Protein AF-A0AAJ3AXS8-F1 (afdb_monomer)

Foldseek 3Di:
DVVVVVVLVVLCVLLVNPPVVSVVLVVLCVLLVQQLVCLVVLQWHDNDPDTDHSPPDNVVSVVVNVVSVVVNVCCVVVSD

Solvent-accessible surface area (backbone atoms only — not comparable to full-atom values): 4477 Å² total; per-residue (Å²): 109,70,67,58,53,51,51,51,52,54,48,34,56,72,44,80,63,35,65,68,60,35,50,52,50,53,51,51,51,50,50,38,48,51,22,42,52,22,49,77,69,58,42,61,28,53,76,67,104,52,59,50,56,63,87,47,60,67,67,60,52,48,51,54,32,49,51,36,51,50,50,49,49,51,52,66,72,66,69,122

Radius of gyration: 14.69 Å; Cα contacts (8 Å, |Δi|>4): 53; chains: 1; bounding box: 35×27×38 Å

Mean predicted aligned error: 9.91 Å

Sequence (80 aa):
MALLLAALLNGFLRFDGSWKRFLTMALVQLWFGQAVYNYARGARVAIAPGGMSKDADPEWRAALAGFSLFLYGVVFFLSF

Secondary structure (DSSP, 8-state):
-HHHHHHHHHHHHHTTT-HHHHHHHHHHHHHHHHHHHHHHTT--EE-SS-EE-TTS-HHHHHHHHHHHHHHHHHHHHHT-

pLDDT: mean 70.16, std 5.81, range [51.25, 81.19]

Structure (mmCIF, N/CA/C/O backbone):
data_AF-A0AAJ3AXS8-F1
#
_entry.id   AF-A0AAJ3AXS8-F1
#
loop_
_atom_site.group_PDB
_atom_site.id
_atom_site.type_symbol
_atom_site.label_atom_id
_atom_site.label_alt_id
_atom_site.label_comp_id
_atom_site.label_asym_id
_atom_site.label_entity_id
_atom_site.label_seq_id
_atom_site.pdbx_PDB_ins_code
_atom_site.Cartn_x
_atom_site.Cartn_y
_atom_site.Cartn_z
_atom_site.occupancy
_atom_site.B_iso_or_equiv
_atom_site.auth_seq_id
_atom_site.auth_comp_id
_atom_site.auth_asym_id
_atom_site.auth_atom_id
_atom_site.pdbx_PDB_model_num
ATOM 1 N N . MET A 1 1 ? -20.754 -12.675 -4.334 1.00 59.75 1 MET A N 1
ATOM 2 C CA . MET A 1 1 ? -21.109 -11.605 -3.368 1.00 59.75 1 MET A CA 1
ATOM 3 C C . MET A 1 1 ? -20.963 -12.053 -1.918 1.00 59.75 1 MET A C 1
ATOM 5 O O . MET A 1 1 ? -20.306 -11.344 -1.171 1.00 59.75 1 MET A O 1
ATOM 9 N N . ALA A 1 2 ? -21.478 -13.226 -1.523 1.00 77.88 2 ALA A N 1
ATOM 10 C CA . ALA A 1 2 ? -21.347 -13.733 -0.147 1.00 77.88 2 ALA A CA 1
ATOM 11 C C . ALA A 1 2 ? -19.890 -13.821 0.359 1.00 77.88 2 ALA A C 1
ATOM 13 O O . ALA A 1 2 ? -19.605 -13.388 1.468 1.00 77.88 2 ALA A O 1
ATOM 14 N N . LEU A 1 3 ? -18.952 -14.287 -0.477 1.00 81.19 3 LEU A N 1
ATOM 15 C CA . LEU A 1 3 ? -17.523 -14.360 -0.124 1.00 81.19 3 LEU A CA 1
ATOM 16 C C . LEU A 1 3 ? -16.881 -12.984 0.100 1.00 81.19 3 LEU A C 1
ATOM 18 O O . LEU A 1 3 ? -16.050 -12.832 0.987 1.00 81.19 3 LEU A O 1
ATOM 22 N N . LEU A 1 4 ? -17.291 -11.975 -0.675 1.00 75.88 4 LEU A N 1
ATOM 23 C CA . LEU A 1 4 ? -16.802 -10.604 -0.518 1.00 75.88 4 LEU A CA 1
ATOM 24 C C . LEU A 1 4 ? -17.297 -10.010 0.806 1.00 75.88 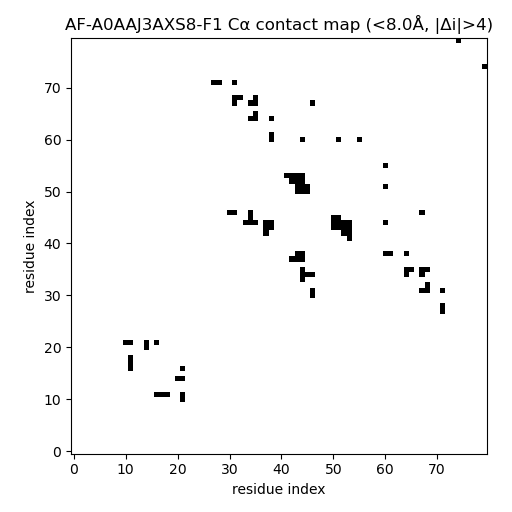4 LEU A C 1
ATOM 26 O O . LEU A 1 4 ? -16.518 -9.432 1.552 1.00 75.88 4 LEU A O 1
ATOM 30 N N . LEU A 1 5 ? -18.579 -10.210 1.122 1.00 76.88 5 LEU A N 1
ATOM 31 C CA . LEU A 1 5 ? -19.167 -9.802 2.400 1.00 76.88 5 LEU A CA 1
ATOM 32 C C . LEU A 1 5 ? -18.487 -10.494 3.586 1.00 76.88 5 LEU A C 1
ATOM 34 O O . LEU A 1 5 ? -18.130 -9.824 4.550 1.00 76.88 5 LEU A O 1
ATOM 38 N N . ALA A 1 6 ? -18.249 -11.805 3.495 1.00 77.75 6 ALA A N 1
ATOM 39 C CA . ALA A 1 6 ? -17.543 -12.560 4.527 1.00 77.75 6 ALA A CA 1
ATOM 40 C C . ALA A 1 6 ? -16.100 -12.062 4.721 1.00 77.75 6 ALA A C 1
ATOM 42 O O . ALA A 1 6 ? -15.650 -11.907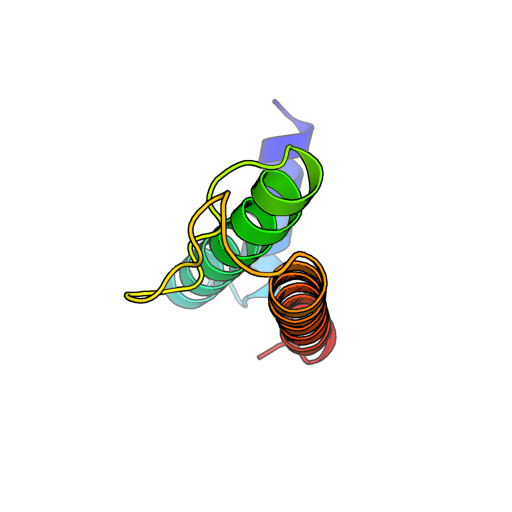 5.854 1.00 77.75 6 ALA A O 1
ATOM 43 N N . ALA A 1 7 ? -15.392 -11.749 3.631 1.00 71.94 7 ALA A N 1
ATOM 44 C CA . ALA A 1 7 ? -14.044 -11.188 3.688 1.00 71.94 7 ALA A CA 1
ATOM 45 C C . ALA A 1 7 ? -14.017 -9.787 4.323 1.00 71.94 7 ALA A C 1
ATOM 47 O O . ALA A 1 7 ? -13.137 -9.506 5.135 1.00 71.94 7 ALA A O 1
ATOM 48 N N . LEU A 1 8 ? -14.996 -8.929 4.010 1.00 73.88 8 LEU A N 1
ATOM 49 C CA . LEU A 1 8 ? -15.125 -7.594 4.603 1.00 73.88 8 LEU A CA 1
ATOM 50 C C . LEU A 1 8 ? -15.441 -7.663 6.104 1.00 73.88 8 LEU A C 1
ATOM 52 O O . LEU A 1 8 ? -14.805 -6.965 6.887 1.00 73.88 8 LEU A O 1
ATOM 56 N N . LEU A 1 9 ? -16.373 -8.529 6.514 1.00 76.38 9 LEU A N 1
ATOM 57 C CA . LEU A 1 9 ? -16.725 -8.747 7.923 1.00 76.38 9 LEU A CA 1
ATOM 58 C C . LEU A 1 9 ? -15.550 -9.313 8.726 1.00 76.38 9 LEU A C 1
ATOM 60 O O . LEU A 1 9 ? -15.245 -8.807 9.802 1.00 76.38 9 LEU A O 1
ATOM 64 N N . ASN A 1 10 ? -14.851 -10.316 8.190 1.00 77.12 10 ASN A N 1
ATOM 65 C CA . ASN A 1 10 ? -13.668 -10.886 8.833 1.00 77.12 10 ASN A CA 1
ATOM 66 C C . ASN A 1 10 ? -12.529 -9.857 8.940 1.00 77.12 10 ASN A C 1
ATOM 68 O O . ASN A 1 10 ? -11.875 -9.751 9.974 1.00 77.12 10 ASN A O 1
ATOM 72 N N . GLY A 1 11 ? -12.326 -9.055 7.891 1.00 68.69 11 GLY A N 1
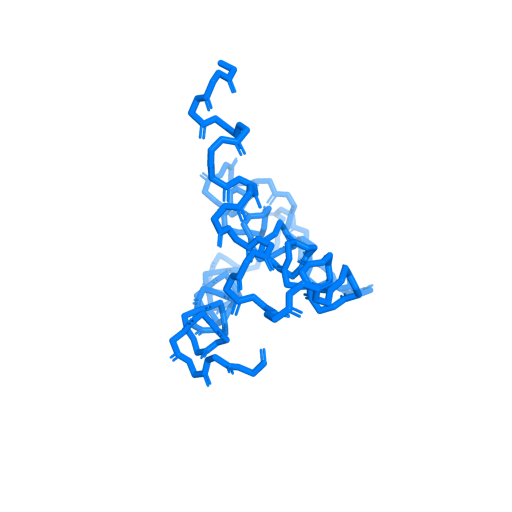ATOM 73 C CA . GLY A 1 11 ? -11.379 -7.945 7.911 1.00 68.69 11 GLY A CA 1
ATOM 74 C C . GLY A 1 11 ? -11.739 -6.905 8.971 1.00 68.69 11 GLY A C 1
ATOM 75 O O . GLY A 1 11 ? -10.881 -6.521 9.754 1.00 68.69 11 GLY A O 1
ATOM 76 N N . PHE A 1 12 ? -13.007 -6.501 9.058 1.00 68.00 12 PHE A N 1
ATOM 77 C CA . PHE A 1 12 ? -13.481 -5.546 10.060 1.00 68.00 12 PHE A CA 1
ATOM 78 C C . PHE A 1 12 ? -13.278 -6.044 11.499 1.00 68.00 12 PHE A C 1
ATOM 80 O O . PHE A 1 12 ? -12.778 -5.301 12.344 1.00 68.00 12 PHE A O 1
ATOM 87 N N . LEU A 1 13 ? -13.602 -7.312 11.763 1.00 71.75 13 LEU A N 1
ATOM 88 C CA . LEU A 1 13 ? -13.391 -7.938 13.071 1.00 71.75 13 LEU A CA 1
ATOM 89 C C . LEU A 1 13 ? -11.904 -8.027 13.439 1.00 71.75 13 LEU A C 1
ATOM 91 O O . LEU A 1 13 ? -11.553 -7.857 14.601 1.00 71.75 13 LEU A O 1
ATOM 95 N N . ARG A 1 14 ? -11.018 -8.221 12.454 1.00 72.12 14 ARG A N 1
ATOM 96 C CA . ARG A 1 14 ? -9.563 -8.276 12.662 1.00 72.12 14 ARG A CA 1
ATOM 97 C C . ARG A 1 14 ? -8.944 -6.935 13.077 1.00 72.12 14 ARG A C 1
ATOM 99 O O . ARG A 1 14 ? -7.853 -6.936 13.633 1.00 72.12 14 ARG A O 1
ATOM 106 N N . PHE A 1 15 ? -9.625 -5.811 12.848 1.00 69.06 15 PHE A N 1
ATOM 107 C CA . PHE A 1 15 ? -9.187 -4.478 13.288 1.00 69.06 15 PHE A CA 1
ATOM 108 C C . PHE A 1 15 ? -9.934 -3.985 14.539 1.00 69.06 15 PHE A C 1
ATOM 110 O O . PHE A 1 15 ? -10.153 -2.779 14.677 1.00 69.06 15 PHE A O 1
ATOM 117 N N . ASP A 1 16 ? -10.362 -4.891 15.427 1.00 71.88 16 ASP A N 1
ATOM 118 C CA . ASP A 1 16 ? -11.135 -4.576 16.646 1.00 71.88 16 ASP A CA 1
ATOM 119 C C . ASP A 1 16 ? -12.416 -3.766 16.372 1.00 71.88 16 ASP A C 1
ATOM 121 O O . ASP A 1 16 ? -12.866 -2.956 17.182 1.00 71.88 16 ASP A O 1
ATOM 125 N N . GLY A 1 17 ? -13.005 -3.922 15.183 1.00 66.38 17 GLY A N 1
ATOM 126 C CA . GLY A 1 17 ? -14.163 -3.131 14.773 1.00 66.38 17 GLY A CA 1
ATOM 127 C C . GLY A 1 17 ? -13.861 -1.642 14.539 1.00 66.38 17 GLY A C 1
ATOM 128 O O . GLY A 1 17 ? -14.773 -0.819 14.423 1.00 66.38 17 GLY A O 1
ATOM 129 N N . SER A 1 18 ? -12.587 -1.252 14.433 1.00 76.12 18 SER A N 1
ATOM 130 C CA . SER A 1 18 ? -12.198 0.111 14.080 1.00 76.12 18 SER A CA 1
ATOM 131 C C . SER A 1 18 ? -12.396 0.351 12.585 1.00 76.12 18 SER A C 1
ATOM 133 O O . SER A 1 18 ? -11.534 0.049 11.755 1.00 76.12 18 SER A O 1
ATOM 135 N N . TRP A 1 19 ? -13.527 0.968 12.237 1.00 72.94 19 TRP A N 1
ATOM 136 C CA . TRP A 1 19 ? -13.864 1.319 10.852 1.00 72.94 19 TRP A CA 1
ATOM 137 C C . TRP A 1 19 ? -12.781 2.186 10.189 1.00 72.94 19 TRP A C 1
ATOM 139 O O . TRP A 1 19 ? -12.476 2.020 9.011 1.00 72.94 19 TRP A O 1
ATOM 149 N N . LYS A 1 20 ? -12.138 3.067 10.970 1.00 72.69 20 LYS A N 1
ATOM 150 C CA . LYS A 1 20 ? -11.039 3.924 10.506 1.00 72.69 20 LYS A CA 1
ATOM 151 C C . LYS A 1 20 ? -9.802 3.108 10.125 1.00 72.69 20 LYS A C 1
ATOM 153 O O . LYS A 1 20 ? -9.271 3.315 9.041 1.00 72.69 20 LYS A O 1
ATOM 158 N N . ARG A 1 21 ? -9.343 2.184 10.980 1.00 69.50 21 ARG A N 1
ATOM 159 C CA . ARG A 1 21 ? -8.176 1.333 10.673 1.00 69.50 21 ARG A CA 1
ATOM 160 C C . ARG A 1 21 ? -8.458 0.395 9.506 1.00 69.50 21 ARG A C 1
ATOM 162 O O . ARG A 1 21 ? -7.634 0.302 8.603 1.00 69.50 21 ARG A O 1
ATOM 169 N N . PHE A 1 22 ? -9.642 -0.213 9.485 1.00 73.62 22 PHE A N 1
ATOM 170 C CA . PHE A 1 22 ? -10.071 -1.082 8.394 1.00 73.62 22 PHE A CA 1
ATOM 171 C C . PHE A 1 22 ? -10.076 -0.357 7.041 1.00 73.62 22 PHE A C 1
ATOM 173 O O . PHE A 1 22 ? -9.474 -0.844 6.088 1.00 73.62 22 PHE A O 1
ATOM 180 N N . LEU A 1 23 ? -10.691 0.830 6.958 1.00 76.25 23 LEU A N 1
ATOM 181 C CA . LEU A 1 23 ? -10.710 1.619 5.723 1.00 76.25 23 LEU A CA 1
ATOM 182 C C . LEU A 1 23 ? -9.319 2.099 5.316 1.00 76.25 23 LEU A C 1
ATOM 184 O O . LEU A 1 23 ? -8.983 2.020 4.138 1.00 76.25 23 LEU A O 1
ATOM 188 N N . THR A 1 24 ? -8.501 2.563 6.265 1.00 76.50 24 THR A N 1
ATOM 189 C CA . THR A 1 24 ? -7.119 2.963 5.975 1.00 76.50 24 THR A CA 1
ATOM 190 C C . THR A 1 24 ? -6.339 1.797 5.380 1.00 76.50 24 THR A C 1
ATOM 192 O O . THR A 1 24 ? -5.714 1.963 4.335 1.00 76.50 24 THR A O 1
ATOM 195 N N . MET A 1 25 ? -6.423 0.605 5.975 1.00 72.62 25 MET A N 1
ATOM 196 C CA . MET A 1 25 ? -5.729 -0.562 5.438 1.00 72.62 25 MET A CA 1
ATOM 197 C C . MET A 1 25 ? -6.303 -1.012 4.101 1.00 72.62 25 MET A C 1
ATOM 199 O O . MET A 1 25 ? -5.532 -1.262 3.182 1.00 72.62 25 MET A O 1
ATOM 203 N N . ALA A 1 26 ? -7.624 -1.037 3.926 1.00 76.31 26 ALA A N 1
ATOM 204 C CA . ALA A 1 26 ? -8.236 -1.364 2.640 1.00 76.31 26 ALA A CA 1
ATOM 205 C C . ALA A 1 26 ? -7.793 -0.396 1.525 1.00 76.31 26 ALA A C 1
ATOM 207 O O . ALA A 1 26 ? -7.458 -0.831 0.424 1.00 76.31 26 ALA A O 1
ATOM 208 N N . LEU A 1 27 ? -7.725 0.907 1.813 1.00 77.25 27 LEU A N 1
ATOM 209 C CA . LEU A 1 27 ? -7.246 1.920 0.871 1.00 77.25 27 LEU A CA 1
ATOM 210 C C . LEU A 1 27 ? -5.759 1.756 0.555 1.00 77.25 27 LEU A C 1
ATOM 212 O O . LEU A 1 27 ? -5.381 1.846 -0.609 1.00 77.25 27 LEU A O 1
ATOM 216 N N . VAL A 1 28 ? -4.924 1.468 1.556 1.00 75.06 28 VAL A N 1
ATOM 217 C CA . VAL A 1 28 ? -3.493 1.187 1.365 1.00 75.06 28 VAL A CA 1
ATOM 218 C C . VAL A 1 28 ? -3.295 -0.064 0.505 1.00 75.06 28 VAL A C 1
ATOM 220 O O . VAL A 1 28 ? -2.482 -0.053 -0.417 1.00 75.06 28 VAL A O 1
ATOM 223 N N . GLN A 1 29 ? -4.076 -1.122 0.734 1.00 73.00 29 GLN A N 1
ATOM 224 C CA . GLN A 1 29 ? -4.026 -2.338 -0.079 1.00 73.00 29 GLN A CA 1
ATOM 225 C C . GLN A 1 29 ? -4.464 -2.088 -1.524 1.00 73.00 29 GLN A C 1
ATOM 227 O O . GLN A 1 29 ? -3.796 -2.546 -2.448 1.00 73.00 29 GLN A O 1
ATOM 232 N N . LEU A 1 30 ? -5.546 -1.333 -1.737 1.00 77.75 30 LEU A N 1
ATOM 233 C CA . LEU A 1 30 ? -5.983 -0.936 -3.078 1.00 77.75 30 LEU A CA 1
ATOM 234 C C . LEU A 1 30 ? -4.934 -0.066 -3.774 1.00 77.75 30 LEU A C 1
ATOM 236 O O . LEU A 1 30 ? -4.681 -0.243 -4.965 1.00 77.75 30 LEU A O 1
ATOM 240 N N . TRP A 1 31 ? -4.295 0.835 -3.029 1.00 73.69 31 TRP A N 1
ATOM 241 C CA . TRP A 1 31 ? -3.260 1.730 -3.527 1.00 73.69 31 TRP A CA 1
ATOM 242 C C . TRP A 1 31 ? -1.980 0.986 -3.939 1.00 73.69 31 TRP A C 1
ATOM 244 O O . TRP A 1 31 ? -1.436 1.256 -5.010 1.00 73.69 31 TRP A O 1
ATOM 254 N N . PHE A 1 32 ? -1.541 -0.004 -3.161 1.00 75.12 32 PHE A N 1
ATOM 255 C CA . PHE A 1 32 ? -0.435 -0.877 -3.558 1.00 75.12 32 PHE A CA 1
ATOM 256 C C . PHE A 1 32 ? -0.830 -1.828 -4.695 1.00 75.12 32 PHE A C 1
ATOM 258 O O . PHE A 1 32 ? -0.079 -2.001 -5.657 1.00 75.12 32 PHE A O 1
ATOM 265 N N . GLY A 1 33 ? -2.034 -2.400 -4.634 1.00 72.06 33 GLY A N 1
ATOM 266 C CA . GLY A 1 33 ? -2.550 -3.329 -5.636 1.00 72.06 33 GLY A CA 1
ATOM 267 C C . GLY A 1 33 ? -2.666 -2.701 -7.025 1.00 72.06 33 GLY A C 1
ATOM 268 O O . GLY A 1 33 ? -2.244 -3.313 -8.008 1.00 72.06 33 GLY A O 1
ATOM 269 N N . GLN A 1 34 ? -3.152 -1.456 -7.125 1.00 74.25 34 GLN A N 1
ATOM 270 C CA . GLN A 1 34 ? -3.211 -0.752 -8.412 1.00 74.25 34 GLN A CA 1
ATOM 271 C C . GLN A 1 34 ? -1.821 -0.531 -9.015 1.00 74.25 34 GLN A C 1
ATOM 273 O O . GLN A 1 34 ? -1.679 -0.565 -10.235 1.00 74.25 34 GLN A O 1
ATOM 278 N N . ALA A 1 35 ? -0.793 -0.312 -8.190 1.00 70.75 35 ALA A N 1
ATOM 279 C CA . ALA A 1 35 ? 0.548 -0.020 -8.672 1.00 70.75 35 ALA A CA 1
ATOM 280 C C . ALA A 1 35 ? 1.174 -1.255 -9.324 1.00 70.75 35 ALA A C 1
ATOM 282 O O . ALA A 1 35 ? 1.691 -1.172 -10.439 1.00 70.75 35 ALA A O 1
ATOM 283 N N . VAL A 1 36 ? 1.039 -2.411 -8.670 1.00 70.25 36 VAL A N 1
ATOM 284 C CA . VAL A 1 36 ? 1.495 -3.706 -9.191 1.00 70.25 36 VAL A CA 1
ATOM 285 C C . VAL A 1 36 ? 0.694 -4.106 -10.433 1.00 70.25 36 VAL A C 1
ATOM 287 O O . VAL A 1 36 ? 1.272 -4.522 -11.435 1.00 70.25 36 VAL A O 1
ATOM 290 N N . TYR A 1 37 ? -0.628 -3.920 -10.416 1.00 71.19 37 TYR A N 1
ATOM 291 C CA . TYR A 1 37 ? -1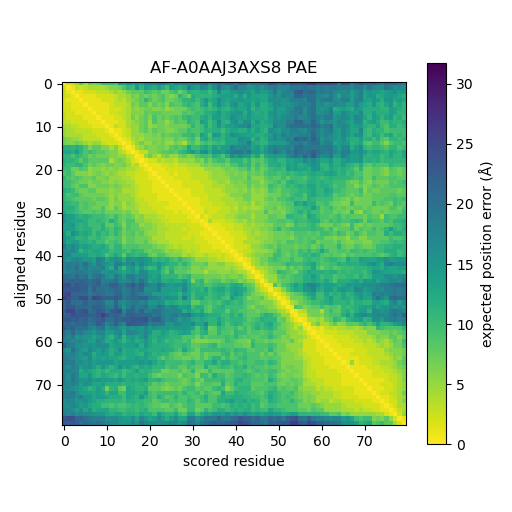.486 -4.237 -11.558 1.00 71.19 37 TYR A CA 1
ATOM 292 C C . TYR A 1 37 ? -1.194 -3.357 -12.783 1.00 71.19 37 TYR A C 1
ATOM 294 O O . TYR A 1 37 ? -1.094 -3.856 -13.906 1.00 71.19 37 TYR A O 1
ATOM 302 N N . ASN A 1 38 ? -1.011 -2.049 -12.583 1.00 71.69 38 ASN A N 1
ATOM 303 C CA . ASN A 1 38 ? -0.663 -1.131 -13.665 1.00 71.69 38 ASN A CA 1
ATOM 304 C C . ASN A 1 38 ? 0.752 -1.382 -14.191 1.00 71.69 38 ASN A C 1
ATOM 306 O O . ASN A 1 38 ? 0.959 -1.287 -15.399 1.00 71.69 38 ASN A O 1
ATOM 310 N N . TYR A 1 39 ? 1.697 -1.770 -13.327 1.00 68.06 39 TYR A N 1
ATOM 311 C CA . TYR A 1 39 ? 3.018 -2.226 -13.755 1.00 68.06 39 TYR A CA 1
ATOM 312 C C . TYR A 1 39 ? 2.912 -3.457 -14.666 1.00 68.06 39 TYR A C 1
ATOM 314 O O . TYR A 1 39 ? 3.414 -3.424 -15.787 1.00 68.06 39 TYR A O 1
ATOM 322 N N . ALA A 1 40 ? 2.178 -4.492 -14.241 1.00 72.56 40 ALA A N 1
ATOM 323 C CA . ALA A 1 40 ? 1.989 -5.720 -15.015 1.00 72.56 40 ALA A CA 1
ATOM 324 C C . ALA A 1 40 ? 1.299 -5.481 -16.371 1.00 72.56 40 ALA A C 1
ATOM 326 O O . ALA A 1 40 ? 1.605 -6.153 -17.352 1.00 72.56 40 ALA A O 1
ATOM 327 N N . ARG A 1 41 ? 0.393 -4.497 -16.455 1.00 73.88 41 ARG A N 1
ATOM 328 C CA . ARG A 1 41 ? -0.249 -4.085 -17.716 1.00 73.88 41 ARG A CA 1
ATOM 329 C C . ARG A 1 41 ? 0.578 -3.116 -18.565 1.00 73.88 41 ARG A C 1
ATOM 331 O O . ARG A 1 41 ? 0.103 -2.686 -19.612 1.00 73.88 41 ARG A O 1
ATOM 338 N N . GLY A 1 42 ? 1.772 -2.719 -18.124 1.00 67.25 42 GLY A N 1
ATOM 339 C CA . GLY A 1 42 ? 2.579 -1.702 -18.801 1.00 67.25 42 GLY A CA 1
ATOM 340 C C . GLY A 1 42 ? 1.980 -0.290 -18.742 1.00 67.25 42 GLY A C 1
ATOM 341 O O . GLY A 1 42 ? 2.511 0.627 -19.367 1.00 67.25 42 GLY A O 1
ATOM 342 N N . ALA A 1 43 ? 0.927 -0.079 -17.952 1.00 67.12 43 ALA A N 1
ATOM 343 C CA . ALA A 1 43 ? 0.257 1.200 -17.769 1.00 67.12 43 ALA A CA 1
ATOM 344 C C . ALA A 1 43 ? 1.012 2.112 -16.782 1.00 67.12 43 ALA A C 1
ATOM 346 O O . ALA A 1 43 ? 1.982 1.717 -16.128 1.00 67.12 43 ALA A O 1
ATOM 347 N N . ARG A 1 44 ? 0.573 3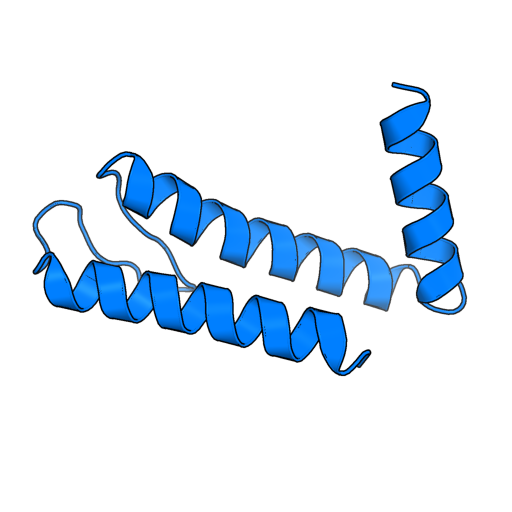.371 -16.684 1.00 65.25 44 ARG A N 1
ATOM 348 C CA . ARG A 1 44 ? 1.153 4.359 -15.766 1.00 65.25 44 ARG A CA 1
ATOM 349 C C . ARG A 1 44 ? 1.001 3.888 -14.319 1.00 65.25 44 ARG A C 1
ATOM 351 O O . ARG A 1 44 ? -0.099 3.558 -13.883 1.00 65.25 44 ARG A O 1
ATOM 358 N N . VAL A 1 45 ? 2.099 3.900 -13.573 1.00 64.75 45 VAL A N 1
ATOM 359 C CA . VAL A 1 45 ? 2.130 3.478 -12.171 1.00 64.75 45 VAL A CA 1
ATOM 360 C C . VAL A 1 45 ? 2.109 4.731 -11.297 1.00 64.75 45 VAL A C 1
ATOM 362 O O . VAL A 1 45 ? 3.033 5.539 -11.354 1.00 64.75 45 VAL A O 1
ATOM 365 N N . ALA A 1 46 ? 1.043 4.920 -10.518 1.00 65.81 46 ALA A N 1
ATOM 366 C CA . ALA A 1 46 ? 0.895 6.046 -9.596 1.00 65.81 46 ALA A CA 1
ATOM 367 C C . ALA A 1 46 ? 1.027 5.550 -8.152 1.00 65.81 46 ALA A C 1
ATOM 369 O O . ALA A 1 46 ? 0.199 4.763 -7.698 1.00 65.81 46 ALA A O 1
ATOM 370 N N . ILE A 1 47 ? 2.066 6.001 -7.443 1.00 63.62 47 ILE A N 1
ATOM 371 C CA . ILE A 1 47 ? 2.389 5.570 -6.074 1.00 63.62 47 ILE A CA 1
ATOM 372 C C . ILE A 1 47 ? 2.488 6.823 -5.191 1.00 63.62 47 ILE A C 1
ATOM 374 O O . ILE A 1 47 ? 3.513 7.070 -4.579 1.00 63.62 47 ILE A O 1
ATOM 378 N N . ALA A 1 48 ? 1.381 7.576 -5.072 1.00 60.59 48 ALA A N 1
ATOM 379 C CA . ALA A 1 48 ? 1.195 8.842 -4.316 1.00 60.59 48 ALA A CA 1
ATOM 380 C C . ALA A 1 48 ? 1.280 10.095 -5.232 1.00 60.59 48 ALA A C 1
ATOM 382 O O . ALA A 1 48 ? 1.050 9.918 -6.430 1.00 60.59 48 ALA A O 1
ATOM 383 N N . PRO A 1 49 ? 1.502 11.357 -4.776 1.00 54.34 49 PRO A N 1
ATOM 384 C CA . PRO A 1 49 ? 1.447 12.517 -5.681 1.00 54.34 49 PRO A CA 1
ATOM 385 C C . PRO A 1 49 ? 2.525 12.475 -6.782 1.00 54.34 49 PRO A C 1
ATOM 387 O O . PRO A 1 49 ? 2.488 13.280 -7.709 1.00 54.34 49 PRO A O 1
ATOM 390 N N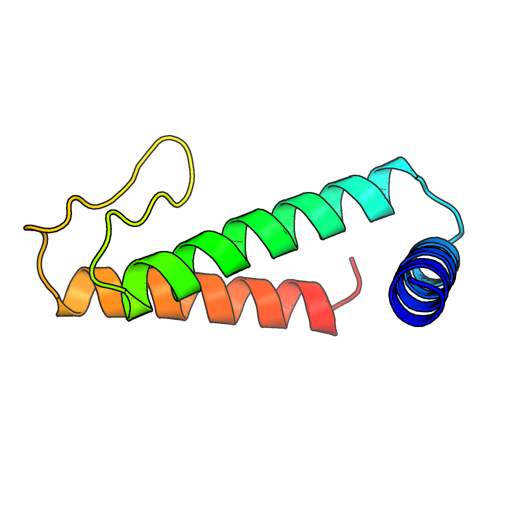 . GLY A 1 50 ? 3.451 11.511 -6.710 1.00 58.66 50 GLY A N 1
ATOM 391 C CA . GLY A 1 50 ? 4.335 11.100 -7.794 1.00 58.66 50 GLY A CA 1
ATOM 392 C C . GLY A 1 50 ? 3.919 9.766 -8.431 1.00 58.66 50 GLY A C 1
ATOM 393 O O . GLY A 1 50 ? 3.462 8.829 -7.775 1.00 58.66 50 GLY A O 1
ATOM 394 N N . GLY A 1 51 ? 4.123 9.659 -9.742 1.00 60.84 51 GLY A N 1
ATOM 395 C CA . GLY A 1 51 ? 3.919 8.427 -10.498 1.00 60.84 51 GLY A CA 1
ATOM 396 C C . GLY A 1 51 ? 4.816 8.384 -11.726 1.00 60.84 51 GLY A C 1
ATOM 397 O O . GLY A 1 51 ? 5.077 9.420 -12.338 1.00 60.84 51 GLY A O 1
ATOM 398 N N . MET A 1 52 ? 5.269 7.191 -12.101 1.00 63.62 52 MET A N 1
ATOM 399 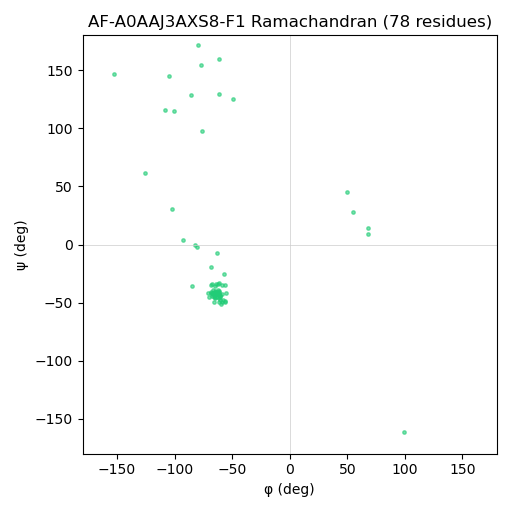C CA . MET A 1 52 ? 6.093 6.994 -13.291 1.00 63.62 52 MET A CA 1
ATOM 400 C C . MET A 1 52 ? 5.224 6.819 -14.531 1.00 63.62 52 MET A C 1
ATOM 402 O O . MET A 1 52 ? 4.295 6.004 -14.554 1.00 63.62 52 MET A O 1
ATOM 406 N N . SER A 1 53 ? 5.539 7.606 -15.566 1.00 63.00 53 SER A N 1
ATOM 407 C CA . SER A 1 53 ? 4.949 7.462 -16.897 1.00 63.00 53 SER A CA 1
ATOM 408 C C . SER A 1 53 ? 5.274 6.090 -17.491 1.00 63.00 53 SER A C 1
ATOM 410 O O . SER A 1 53 ? 6.239 5.437 -17.098 1.00 63.00 53 SER A O 1
ATOM 412 N N . LYS A 1 54 ? 4.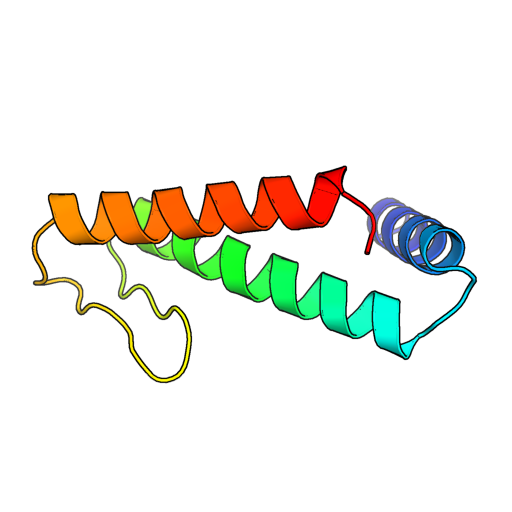479 5.668 -18.476 1.00 62.25 54 LYS A N 1
ATOM 413 C CA . LYS A 1 54 ? 4.698 4.429 -19.236 1.00 62.25 54 LYS A CA 1
ATOM 414 C C . LYS A 1 54 ? 6.078 4.378 -19.913 1.00 62.25 54 LYS A C 1
ATOM 416 O O . LYS A 1 54 ? 6.582 3.288 -20.146 1.00 62.25 54 LYS A O 1
ATOM 421 N N . ASP A 1 55 ? 6.655 5.547 -20.195 1.00 64.69 55 ASP A N 1
ATOM 422 C CA . ASP A 1 55 ? 7.941 5.719 -20.881 1.00 64.69 55 ASP A CA 1
ATOM 423 C C . ASP A 1 55 ? 9.130 5.830 -19.903 1.00 64.69 55 ASP A C 1
ATOM 425 O O . ASP A 1 55 ? 10.252 6.090 -20.323 1.00 64.69 55 ASP A O 1
ATOM 429 N N . ALA A 1 56 ? 8.892 5.679 -18.594 1.00 65.12 56 ALA A N 1
ATOM 430 C CA . ALA A 1 56 ? 9.956 5.654 -17.595 1.00 65.12 56 ALA A CA 1
ATOM 431 C C . ALA A 1 56 ? 10.686 4.304 -17.593 1.00 65.12 56 ALA A C 1
ATOM 433 O O . ALA A 1 56 ? 10.094 3.274 -17.933 1.00 65.12 56 ALA A O 1
ATOM 434 N N . ASP A 1 57 ? 11.946 4.332 -17.152 1.00 70.94 57 ASP A N 1
ATOM 435 C CA . ASP A 1 57 ? 12.855 3.187 -17.179 1.00 70.94 57 ASP A CA 1
ATOM 436 C C . ASP A 1 57 ? 12.205 1.920 -16.581 1.00 70.94 57 ASP A C 1
ATOM 438 O O . ASP A 1 57 ? 11.699 1.966 -15.448 1.00 70.94 57 ASP A O 1
ATOM 442 N N . PRO A 1 58 ? 12.174 0.787 -17.311 1.00 67.25 58 PRO A N 1
ATOM 443 C CA . PRO A 1 58 ? 11.479 -0.423 -16.870 1.00 67.25 58 PRO A CA 1
ATOM 444 C C . PRO A 1 58 ? 11.993 -0.961 -15.531 1.00 67.25 58 PRO A C 1
ATOM 446 O O . PRO A 1 58 ? 11.195 -1.446 -14.724 1.00 67.25 58 PRO A O 1
ATOM 449 N N . GLU A 1 59 ? 13.299 -0.835 -15.278 1.00 74.69 59 GLU A N 1
ATOM 450 C CA . GLU A 1 59 ? 13.940 -1.241 -14.022 1.00 74.69 59 GLU A CA 1
ATOM 451 C C . GLU A 1 59 ? 13.442 -0.413 -12.838 1.00 74.69 59 GLU A C 1
ATOM 453 O O . GLU A 1 59 ? 13.063 -0.966 -11.806 1.00 74.69 59 GLU A O 1
ATOM 458 N N . TRP A 1 60 ? 13.343 0.908 -12.998 1.00 68.06 60 TRP A N 1
ATOM 459 C CA . TRP A 1 60 ? 12.838 1.775 -11.938 1.00 68.06 60 TRP A CA 1
ATOM 460 C C . TRP A 1 60 ? 11.354 1.558 -11.656 1.00 68.06 60 TRP A C 1
ATOM 462 O O . TRP A 1 60 ? 10.929 1.601 -10.500 1.00 68.06 60 TRP A O 1
ATOM 472 N N . ARG A 1 61 ? 10.562 1.246 -12.686 1.00 67.25 61 ARG A N 1
ATOM 473 C CA . ARG A 1 61 ? 9.158 0.850 -12.516 1.00 67.25 61 ARG A CA 1
ATOM 474 C C . ARG A 1 61 ? 9.034 -0.475 -11.758 1.00 67.25 61 ARG A C 1
ATOM 476 O O . ARG A 1 61 ? 8.161 -0.589 -10.898 1.00 67.25 61 ARG A O 1
ATOM 483 N N . ALA A 1 62 ? 9.913 -1.438 -12.043 1.00 69.75 62 ALA A N 1
ATOM 484 C CA . ALA A 1 62 ? 9.968 -2.722 -11.347 1.00 69.75 62 ALA A CA 1
ATOM 485 C C . ALA A 1 62 ? 10.357 -2.543 -9.876 1.00 69.75 62 ALA A C 1
ATOM 487 O O . ALA A 1 62 ? 9.696 -3.086 -8.994 1.00 69.75 62 ALA A O 1
ATOM 488 N N . ALA A 1 63 ? 11.380 -1.729 -9.607 1.00 76.00 63 ALA A N 1
ATOM 489 C CA . ALA A 1 63 ? 11.825 -1.409 -8.258 1.00 76.00 63 ALA A CA 1
ATOM 490 C C . ALA A 1 63 ? 10.716 -0.720 -7.448 1.00 76.00 63 ALA A C 1
ATOM 492 O O . ALA A 1 63 ? 10.467 -1.094 -6.306 1.00 76.00 63 ALA A O 1
ATOM 493 N N . LEU A 1 64 ? 9.992 0.230 -8.048 1.00 71.62 64 LEU A N 1
ATOM 494 C CA . LEU A 1 64 ? 8.900 0.950 -7.389 1.00 71.62 64 LEU A CA 1
ATOM 495 C C . LEU A 1 64 ? 7.688 0.041 -7.099 1.00 71.62 64 LEU A C 1
ATOM 497 O O . LEU A 1 64 ? 7.089 0.114 -6.021 1.00 71.62 64 LEU A O 1
ATOM 501 N N . ALA A 1 65 ? 7.341 -0.843 -8.040 1.00 69.75 65 ALA A N 1
ATOM 502 C CA . ALA A 1 65 ? 6.289 -1.842 -7.861 1.00 69.75 65 ALA A CA 1
ATOM 503 C C . ALA A 1 65 ? 6.683 -2.907 -6.822 1.00 69.75 65 ALA A C 1
ATOM 505 O O . ALA A 1 65 ? 5.873 -3.263 -5.967 1.00 69.75 65 ALA A O 1
ATOM 506 N N . GLY A 1 66 ? 7.935 -3.370 -6.847 1.00 75.12 66 GLY A N 1
ATOM 507 C CA . GLY A 1 66 ? 8.485 -4.313 -5.876 1.00 75.12 66 GLY A CA 1
ATOM 508 C C . GLY A 1 66 ? 8.560 -3.722 -4.471 1.00 75.12 66 GLY A C 1
ATOM 509 O O . GLY A 1 66 ? 8.138 -4.363 -3.514 1.00 75.12 66 GLY A O 1
ATOM 510 N N . PHE A 1 67 ? 8.997 -2.468 -4.342 1.00 76.81 67 PHE A N 1
ATOM 511 C CA . PHE A 1 67 ? 8.995 -1.734 -3.077 1.00 76.81 67 PHE A CA 1
ATOM 512 C C . PHE A 1 67 ? 7.576 -1.567 -2.520 1.00 76.81 67 PHE A C 1
ATOM 514 O O . PHE A 1 67 ? 7.338 -1.774 -1.333 1.00 76.81 67 PHE A O 1
ATOM 521 N N . SER A 1 68 ? 6.609 -1.279 -3.389 1.00 70.88 68 SER A N 1
ATOM 522 C CA . SER A 1 68 ? 5.190 -1.230 -3.029 1.00 70.88 68 SER A CA 1
ATOM 523 C C . SER A 1 68 ? 4.649 -2.575 -2.543 1.00 70.88 68 SER A C 1
ATOM 525 O O . SER A 1 68 ? 3.942 -2.633 -1.539 1.00 70.88 68 SER A O 1
ATOM 527 N N . LEU A 1 69 ? 5.015 -3.674 -3.206 1.00 71.81 69 LEU A N 1
ATOM 528 C CA . LEU A 1 69 ? 4.639 -5.023 -2.783 1.00 71.81 69 LEU A CA 1
ATOM 529 C C . LEU A 1 69 ? 5.293 -5.406 -1.446 1.00 71.81 69 LEU A C 1
ATOM 531 O O . LEU A 1 69 ? 4.653 -6.015 -0.590 1.00 71.81 69 LEU A O 1
ATOM 535 N N . PHE A 1 70 ? 6.553 -5.022 -1.250 1.00 78.19 70 PHE A N 1
ATOM 536 C CA . PHE A 1 70 ? 7.266 -5.218 0.006 1.00 78.19 70 PHE A CA 1
ATOM 537 C C . PHE A 1 70 ? 6.575 -4.471 1.151 1.00 78.19 70 PHE A C 1
ATOM 539 O O . PHE A 1 70 ? 6.266 -5.081 2.171 1.00 78.19 70 PHE A 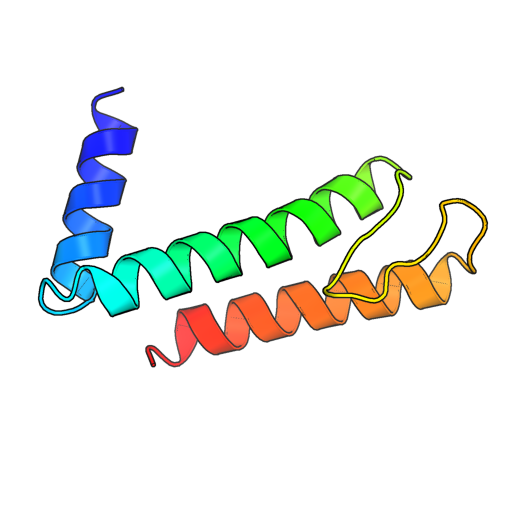O 1
ATOM 546 N N . LEU A 1 71 ? 6.249 -3.188 0.965 1.00 70.69 71 LEU A N 1
ATOM 547 C CA . LEU A 1 71 ? 5.509 -2.408 1.958 1.00 70.69 71 LEU A CA 1
ATOM 548 C C . LEU A 1 71 ? 4.118 -2.990 2.236 1.00 70.69 71 LEU A C 1
ATOM 550 O O . LEU A 1 71 ? 3.717 -3.053 3.397 1.00 70.69 71 LEU A O 1
ATOM 554 N N . TYR A 1 72 ? 3.409 -3.467 1.208 1.00 68.25 72 TYR A N 1
ATOM 555 C CA . TYR A 1 72 ? 2.158 -4.205 1.387 1.00 68.25 72 TYR A CA 1
ATOM 556 C C . TYR A 1 72 ? 2.357 -5.418 2.303 1.00 68.25 72 TYR A C 1
ATOM 558 O O . TYR A 1 72 ? 1.605 -5.582 3.260 1.00 68.25 72 TYR A O 1
ATOM 566 N N . GLY A 1 73 ? 3.382 -6.239 2.053 1.00 70.12 73 GLY A N 1
ATOM 567 C CA . GLY A 1 73 ? 3.694 -7.404 2.880 1.00 70.12 73 GLY A CA 1
ATOM 568 C C . GLY A 1 73 ? 4.014 -7.015 4.321 1.00 70.12 73 GLY A C 1
ATOM 569 O O . GLY A 1 73 ? 3.432 -7.563 5.252 1.00 70.12 73 GLY A O 1
ATOM 570 N N . VAL A 1 74 ? 4.876 -6.018 4.514 1.00 72.00 74 VAL A N 1
ATOM 571 C CA . VAL A 1 74 ? 5.251 -5.498 5.835 1.00 72.00 74 VAL A CA 1
ATOM 572 C C . VAL A 1 74 ? 4.016 -5.042 6.613 1.00 72.00 74 VAL A C 1
ATOM 574 O O . VAL A 1 74 ? 3.818 -5.480 7.740 1.00 72.00 74 VAL A O 1
ATOM 577 N N . VAL A 1 75 ? 3.143 -4.234 6.009 1.00 67.81 75 VAL A N 1
ATOM 578 C CA . VAL A 1 75 ? 1.907 -3.757 6.651 1.00 67.81 75 VAL A CA 1
ATOM 579 C C . VAL A 1 75 ? 0.933 -4.905 6.928 1.00 67.81 75 VAL A C 1
ATOM 581 O O . VAL A 1 75 ? 0.343 -4.972 8.005 1.00 67.81 75 VAL A O 1
ATOM 584 N N . PHE A 1 76 ? 0.781 -5.829 5.979 1.00 68.88 76 PHE A N 1
ATOM 585 C CA . PHE A 1 76 ? -0.123 -6.969 6.103 1.00 68.88 76 PHE A CA 1
ATOM 586 C C . PHE A 1 76 ? 0.302 -7.934 7.219 1.00 68.88 76 PHE A C 1
ATOM 588 O O . PHE A 1 76 ? -0.545 -8.409 7.975 1.00 68.88 76 PHE A O 1
ATOM 595 N N . PHE A 1 77 ? 1.602 -8.219 7.340 1.00 68.06 77 PHE A N 1
ATOM 596 C CA . PHE A 1 77 ? 2.127 -9.161 8.329 1.00 68.06 77 PHE A CA 1
ATOM 597 C C . PHE A 1 77 ? 2.371 -8.520 9.701 1.00 68.06 77 PHE A C 1
ATOM 599 O O . PHE A 1 77 ? 2.116 -9.172 10.713 1.00 68.06 77 PHE A O 1
ATOM 606 N N . LEU A 1 78 ? 2.804 -7.255 9.769 1.00 65.25 78 LEU A N 1
ATOM 607 C CA . LEU A 1 78 ? 3.109 -6.591 11.045 1.00 65.25 78 LEU A CA 1
ATOM 608 C C . LEU A 1 78 ? 1.882 -6.057 11.795 1.00 65.25 78 LEU A C 1
ATOM 610 O O . LEU A 1 78 ? 2.042 -5.591 12.916 1.00 65.25 78 LEU A O 1
ATOM 614 N N . SER A 1 79 ? 0.670 -6.187 11.242 1.00 55.59 79 SER A N 1
ATOM 615 C CA . SER A 1 79 ? -0.598 -5.972 11.967 1.00 55.59 79 SER A CA 1
ATOM 616 C C . SER A 1 79 ? -0.674 -4.646 12.755 1.00 55.59 79 SER A C 1
ATOM 618 O O . SER A 1 79 ? -1.090 -4.644 13.913 1.00 55.59 79 SER A O 1
ATOM 620 N N . PHE A 1 80 ? -0.264 -3.529 12.141 1.00 51.25 80 PHE A N 1
ATOM 621 C CA . PHE A 1 80 ? -0.479 -2.181 12.697 1.00 51.25 80 PHE A CA 1
ATOM 622 C C . PHE A 1 80 ? -1.943 -1.720 12.591 1.00 51.25 80 PHE A C 1
ATOM 624 O O . PHE A 1 80 ? -2.609 -2.063 11.585 1.00 51.25 80 PHE A O 1
#